Protein AF-A0A6H9RYA8-F1 (afdb_monomer_lite)

Foldseek 3Di:
DLPDDPCCLVVVCQPPVAWDWAQWDWDCPVVDTFIWIKTKHFDDDPNHTPGIDIDIDGLVVVQVVQLVVCCVAPNNQKGKFKADLSQQTSYTNVDPVRHRHHVCVVVVPCSVVLSVCQQVQHWDWDDDPQWIKIWHWDDPDPPYRTMIMIMIGGPPD

pLDDT: mean 94.16, std 5.36, range [59.22, 98.69]

Structure (mmCIF, N/CA/C/O backbone):
data_AF-A0A6H9RYA8-F1
#
_entry.id   AF-A0A6H9RYA8-F1
#
loop_
_atom_site.group_PDB
_atom_site.id
_atom_site.type_symbol
_atom_site.label_atom_id
_atom_site.label_alt_id
_atom_site.label_comp_id
_atom_site.label_asym_id
_atom_site.label_entity_id
_atom_site.label_seq_id
_atom_site.pdbx_PDB_ins_code
_atom_site.Cartn_x
_atom_site.Cartn_y
_atom_site.Cartn_z
_atom_site.occupancy
_atom_site.B_iso_or_equiv
_atom_site.auth_seq_id
_atom_site.auth_comp_id
_atom_site.auth_asym_id
_atom_site.auth_atom_id
_atom_site.pdbx_PDB_model_num
ATOM 1 N N . LEU A 1 1 ? 5.357 10.340 -0.331 1.00 81.12 1 LEU A N 1
ATOM 2 C CA . LEU A 1 1 ? 4.668 9.629 0.765 1.00 81.12 1 LEU A CA 1
ATOM 3 C C . LEU A 1 1 ? 5.689 8.846 1.576 1.00 81.12 1 LEU A C 1
ATOM 5 O O . LEU A 1 1 ? 5.874 9.183 2.732 1.00 81.12 1 LEU A O 1
ATOM 9 N N . ASP A 1 2 ? 6.445 7.936 0.956 1.00 90.69 2 ASP A N 1
ATOM 10 C CA . ASP A 1 2 ? 7.611 7.260 1.563 1.00 90.69 2 ASP A CA 1
ATOM 11 C C . ASP A 1 2 ? 8.974 7.897 1.196 1.00 90.69 2 ASP A C 1
ATOM 13 O O . ASP A 1 2 ? 10.007 7.514 1.733 1.00 90.69 2 ASP A O 1
ATOM 17 N N . GLY A 1 3 ? 8.985 8.876 0.281 1.00 89.81 3 GLY A N 1
ATOM 18 C CA . GLY A 1 3 ? 10.200 9.560 -0.185 1.00 89.81 3 GLY A CA 1
ATOM 19 C C . GLY A 1 3 ? 10.877 8.891 -1.386 1.00 89.81 3 GLY A C 1
ATOM 20 O O . GLY A 1 3 ? 11.891 9.396 -1.868 1.00 89.81 3 GLY A O 1
ATOM 21 N N . SER A 1 4 ? 10.305 7.799 -1.903 1.00 89.88 4 SER A N 1
ATOM 22 C CA . SER A 1 4 ? 10.787 7.133 -3.110 1.00 89.88 4 SER A CA 1
ATOM 23 C C . SER A 1 4 ? 10.732 8.071 -4.333 1.00 89.88 4 SER A C 1
ATOM 25 O O . SER A 1 4 ? 9.761 8.818 -4.495 1.00 89.88 4 SER A O 1
ATOM 27 N N . PRO A 1 5 ? 11.740 8.049 -5.230 1.00 89.88 5 PRO A N 1
ATOM 28 C CA . PRO A 1 5 ? 11.731 8.847 -6.457 1.00 89.88 5 PRO A CA 1
ATOM 29 C C . PRO A 1 5 ? 10.545 8.515 -7.373 1.00 89.88 5 PRO A C 1
ATOM 31 O O . PRO A 1 5 ? 10.212 7.343 -7.545 1.00 89.88 5 PRO A O 1
ATOM 34 N N . PHE A 1 6 ? 9.969 9.512 -8.053 1.00 85.81 6 PHE A N 1
ATOM 35 C CA . PHE A 1 6 ? 8.837 9.305 -8.976 1.00 85.81 6 PHE A CA 1
ATOM 36 C C . PHE A 1 6 ? 9.128 8.256 -10.066 1.00 85.81 6 PHE A C 1
ATOM 38 O O . PHE A 1 6 ? 8.280 7.438 -10.397 1.00 85.81 6 PHE A O 1
ATOM 45 N N . ASN A 1 7 ? 10.359 8.201 -10.583 1.00 91.62 7 ASN A N 1
ATOM 46 C CA . ASN A 1 7 ? 10.764 7.244 -11.619 1.00 91.62 7 ASN A CA 1
ATOM 47 C C . ASN A 1 7 ? 11.032 5.813 -11.101 1.00 91.62 7 ASN A C 1
ATOM 49 O O . ASN A 1 7 ? 11.599 4.992 -11.829 1.00 91.62 7 ASN A O 1
ATOM 53 N N . THR A 1 8 ? 10.649 5.494 -9.859 1.00 94.50 8 THR A N 1
ATOM 54 C CA . THR A 1 8 ? 10.820 4.154 -9.273 1.00 94.50 8 THR A CA 1
ATOM 55 C C . THR A 1 8 ? 10.084 3.088 -10.082 1.00 94.50 8 THR A C 1
ATOM 57 O O . THR A 1 8 ? 10.621 1.992 -10.249 1.00 94.50 8 THR A O 1
ATOM 60 N N . TRP A 1 9 ? 8.924 3.417 -10.663 1.00 94.25 9 TRP A N 1
ATOM 61 C CA . TRP A 1 9 ? 8.138 2.486 -11.481 1.00 94.25 9 TRP A CA 1
ATOM 62 C C . TRP A 1 9 ? 8.934 1.993 -12.699 1.00 94.25 9 TRP A C 1
ATOM 64 O O . TRP A 1 9 ? 8.810 0.841 -13.100 1.00 94.25 9 TRP A O 1
ATOM 74 N N . PHE A 1 10 ? 9.822 2.833 -13.239 1.00 94.69 10 PHE A N 1
ATOM 75 C CA . PHE A 1 10 ? 10.707 2.489 -14.348 1.00 94.69 10 PHE A CA 1
ATOM 76 C C . PHE A 1 10 ? 12.014 1.843 -13.866 1.00 94.69 10 PHE A C 1
ATOM 78 O O . PHE A 1 10 ? 12.466 0.831 -14.402 1.00 94.69 10 PHE A O 1
ATOM 85 N N . ASN A 1 11 ? 12.640 2.415 -12.835 1.00 95.75 11 ASN A N 1
ATOM 86 C CA . ASN A 1 11 ? 13.977 2.008 -12.398 1.00 95.75 11 ASN A CA 1
ATOM 87 C C . ASN A 1 11 ? 13.999 0.681 -11.634 1.00 95.75 11 ASN A C 1
ATOM 89 O O . ASN A 1 11 ? 14.961 -0.074 -11.775 1.00 95.75 11 ASN A O 1
ATOM 93 N N . CYS A 1 12 ? 12.971 0.384 -10.837 1.00 95.50 12 CYS A N 1
ATOM 94 C CA . CYS A 1 12 ? 12.915 -0.843 -10.046 1.00 95.50 12 CYS A CA 1
ATOM 95 C C . CYS A 1 12 ? 12.959 -2.110 -10.921 1.00 95.50 12 CYS A C 1
ATOM 97 O O . CYS A 1 12 ? 13.900 -2.897 -10.761 1.00 95.50 12 CYS A O 1
ATOM 99 N N . PRO A 1 13 ? 12.037 -2.308 -11.887 1.00 95.62 13 PRO A N 1
ATOM 100 C CA . PRO A 1 13 ? 12.065 -3.503 -12.727 1.00 95.62 13 PRO A CA 1
ATOM 101 C C . PRO A 1 13 ? 13.298 -3.540 -13.634 1.00 95.62 13 PRO A C 1
ATOM 103 O O . PRO A 1 13 ? 13.859 -4.611 -13.873 1.00 95.62 13 PRO A O 1
ATOM 106 N N . LYS A 1 14 ? 13.783 -2.368 -14.074 1.00 95.00 14 LYS A N 1
ATOM 107 C CA . LYS A 1 14 ? 15.002 -2.241 -14.879 1.00 95.00 14 LYS A CA 1
ATOM 108 C C . LYS A 1 14 ? 16.257 -2.707 -14.129 1.00 95.00 14 LYS A C 1
ATOM 110 O O . LYS A 1 14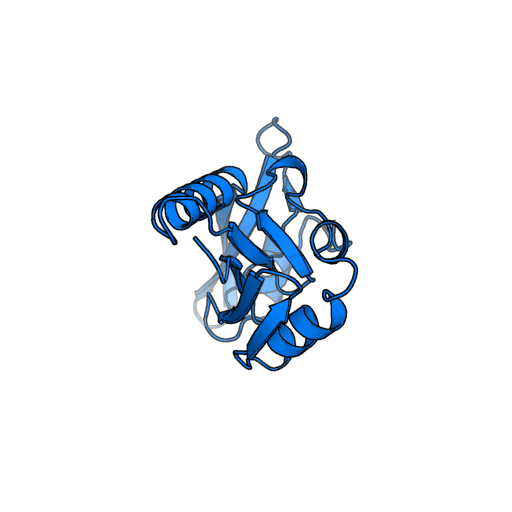 ? 17.128 -3.343 -14.711 1.00 95.00 14 LYS A O 1
ATOM 115 N N . LYS A 1 15 ? 16.377 -2.373 -12.843 1.00 94.06 15 LYS A N 1
ATOM 116 C CA . LYS A 1 15 ? 17.541 -2.735 -12.021 1.00 94.06 15 LYS A CA 1
ATOM 117 C C . LYS A 1 15 ? 17.493 -4.193 -11.571 1.00 94.06 15 LYS A C 1
ATOM 119 O O . LYS A 1 15 ? 18.525 -4.854 -11.546 1.00 94.06 15 LYS A O 1
ATOM 124 N N . ASN A 1 16 ? 16.310 -4.673 -11.197 1.00 92.56 16 ASN A N 1
ATOM 125 C CA . ASN A 1 16 ? 16.158 -5.970 -10.541 1.00 92.56 16 ASN A CA 1
ATOM 126 C C . ASN A 1 16 ? 15.876 -7.125 -11.512 1.00 92.56 16 ASN A C 1
ATOM 128 O O . ASN A 1 16 ? 15.925 -8.276 -11.084 1.00 92.56 16 ASN A O 1
ATOM 132 N N . LEU A 1 17 ? 15.568 -6.835 -12.786 1.00 93.94 17 LEU A N 1
ATOM 133 C CA . LEU A 1 17 ? 15.146 -7.823 -13.793 1.00 93.94 17 LEU A CA 1
ATOM 134 C C . LEU A 1 17 ? 13.954 -8.676 -13.328 1.00 93.94 17 LEU A C 1
ATOM 136 O O . LEU A 1 17 ? 13.810 -9.837 -13.704 1.00 93.94 17 LEU A O 1
ATOM 140 N N . LYS A 1 18 ? 13.108 -8.095 -12.475 1.00 94.69 18 LYS A N 1
ATOM 141 C CA . LYS A 1 18 ? 11.941 -8.729 -11.861 1.00 94.69 18 LYS A CA 1
ATOM 142 C C . LYS A 1 18 ? 10.792 -7.726 -11.756 1.00 94.69 18 LYS A C 1
ATOM 144 O O . LYS A 1 18 ? 11.056 -6.523 -11.758 1.00 94.69 18 LYS A O 1
ATOM 149 N N . PRO A 1 19 ? 9.538 -8.194 -11.645 1.00 95.88 19 PRO A N 1
ATOM 150 C CA . PRO A 1 19 ? 8.411 -7.318 -11.360 1.00 95.88 19 PRO A CA 1
ATOM 151 C C . PRO A 1 19 ? 8.592 -6.565 -10.035 1.00 95.88 19 PRO A C 1
ATOM 153 O O . PRO A 1 19 ? 9.181 -7.095 -9.093 1.00 95.88 19 PRO A O 1
ATOM 156 N N . CYS A 1 20 ? 8.063 -5.348 -9.959 1.00 96.31 20 CYS A N 1
ATOM 157 C CA . CYS A 1 20 ? 8.057 -4.524 -8.756 1.00 96.31 20 CYS A CA 1
ATOM 158 C C . CYS A 1 20 ? 6.648 -4.020 -8.460 1.00 96.31 20 CYS A C 1
ATOM 160 O O . CYS A 1 20 ? 6.000 -3.471 -9.346 1.00 96.31 20 CYS A O 1
ATOM 162 N N . LEU A 1 21 ? 6.214 -4.143 -7.208 1.00 97.19 21 LEU A N 1
ATOM 163 C CA . LEU A 1 21 ? 5.018 -3.485 -6.692 1.00 97.19 21 LEU A CA 1
ATOM 164 C C . LEU A 1 21 ? 5.457 -2.293 -5.841 1.00 97.19 21 LEU A C 1
ATOM 166 O O . LEU A 1 21 ? 6.198 -2.463 -4.872 1.00 97.19 21 LEU A O 1
ATOM 170 N N . LEU A 1 22 ? 5.039 -1.092 -6.227 1.00 97.00 22 LEU A N 1
ATOM 171 C CA . LEU A 1 22 ? 5.443 0.146 -5.566 1.00 97.00 22 LEU A CA 1
ATOM 172 C C . LEU A 1 22 ? 4.569 0.463 -4.354 1.00 97.00 22 LEU A C 1
ATOM 174 O O . LEU A 1 22 ? 3.375 0.180 -4.344 1.00 97.00 22 LEU A O 1
ATOM 178 N N . ASN A 1 23 ? 5.130 1.149 -3.361 1.00 97.69 23 ASN A N 1
ATOM 179 C CA . ASN A 1 23 ? 4.312 1.804 -2.342 1.00 97.69 23 ASN A CA 1
ATOM 180 C C . ASN A 1 23 ? 3.418 2.890 -2.966 1.00 97.69 23 ASN A C 1
ATOM 182 O O . ASN A 1 23 ? 3.759 3.413 -4.029 1.00 97.69 23 ASN A O 1
ATOM 186 N N . PRO A 1 24 ? 2.308 3.264 -2.302 1.00 97.81 24 PRO A N 1
ATOM 187 C CA . PRO A 1 24 ? 1.474 4.377 -2.725 1.00 97.81 24 PRO A CA 1
ATOM 188 C C . PRO A 1 24 ? 2.268 5.654 -3.016 1.00 97.81 24 PRO A C 1
ATOM 190 O O . PRO A 1 24 ? 3.099 6.085 -2.209 1.00 97.81 24 PRO A O 1
ATOM 193 N N . TYR A 1 25 ? 1.980 6.290 -4.147 1.00 96.69 25 TYR A N 1
ATOM 194 C CA . TYR A 1 25 ? 2.557 7.570 -4.545 1.00 96.69 25 TYR A CA 1
ATOM 195 C C . TYR A 1 25 ? 1.560 8.395 -5.365 1.00 96.69 25 TYR A C 1
ATOM 197 O O . TYR A 1 25 ? 0.560 7.881 -5.863 1.00 96.69 25 TYR A O 1
ATOM 205 N N . PHE A 1 26 ? 1.815 9.701 -5.465 1.00 95.19 26 PHE A N 1
ATOM 206 C CA . PHE A 1 26 ? 1.021 10.571 -6.325 1.00 95.19 26 PHE A CA 1
ATOM 207 C C . PHE A 1 26 ? 1.539 10.499 -7.755 1.00 95.19 26 PHE A C 1
ATOM 209 O O . PHE A 1 26 ? 2.720 10.766 -7.985 1.00 95.19 26 PHE A O 1
ATOM 216 N N . ASP A 1 27 ? 0.645 10.200 -8.688 1.00 92.56 27 ASP A N 1
ATOM 217 C CA . ASP A 1 27 ? 0.884 10.388 -10.108 1.00 92.56 27 ASP A CA 1
ATOM 218 C C . ASP A 1 27 ? 0.091 11.587 -10.629 1.00 92.56 27 ASP A C 1
ATOM 220 O O . ASP A 1 27 ? -1.067 11.798 -10.276 1.00 92.56 27 ASP A O 1
ATOM 224 N N . GLU A 1 28 ? 0.747 12.382 -11.465 1.00 89.56 28 GL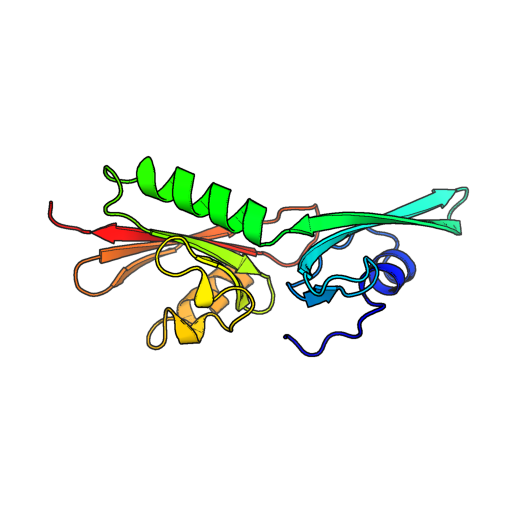U A N 1
ATOM 225 C CA . GLU A 1 28 ? 0.194 13.578 -12.104 1.00 89.56 28 GLU A CA 1
ATOM 226 C C . GLU A 1 28 ? 0.296 13.487 -13.637 1.00 89.56 28 GLU A C 1
ATOM 228 O O . GLU A 1 28 ? -0.093 14.417 -14.343 1.00 89.56 28 GLU A O 1
ATOM 233 N N . SER A 1 29 ? 0.792 12.363 -14.176 1.00 85.00 29 SER A N 1
ATOM 234 C CA . SER A 1 29 ? 1.043 12.177 -15.610 1.00 85.00 29 SER A CA 1
ATOM 235 C C . SER A 1 29 ? -0.219 12.282 -16.476 1.00 85.00 29 SER A C 1
ATOM 237 O O . SER A 1 29 ? -0.155 12.726 -17.623 1.00 85.00 29 SER A O 1
ATOM 239 N N . SER A 1 30 ? -1.376 11.938 -15.905 1.00 79.56 30 SER A N 1
ATOM 240 C CA . SER A 1 30 ? -2.694 12.025 -16.545 1.00 79.56 30 SER A CA 1
ATOM 241 C C . SER A 1 30 ? -3.292 13.443 -16.571 1.00 79.56 30 SER A C 1
ATOM 243 O O . SER A 1 30 ? -4.384 13.643 -17.102 1.00 79.56 30 SER A O 1
ATOM 245 N N . GLY A 1 31 ? -2.615 14.434 -15.977 1.00 87.12 31 GLY A N 1
ATOM 246 C CA . GLY A 1 31 ? -3.141 15.788 -15.774 1.00 87.12 31 GLY A CA 1
ATOM 247 C C . GLY A 1 31 ? -4.064 15.926 -14.556 1.00 87.12 31 GLY A C 1
ATOM 248 O O . GLY A 1 31 ? -4.422 17.043 -14.186 1.00 87.12 31 GLY A O 1
ATOM 249 N N . GLN A 1 32 ? -4.414 14.817 -13.900 1.00 89.12 32 GLN A N 1
ATOM 250 C CA . GLN A 1 32 ? -5.050 14.796 -12.587 1.00 89.12 32 GLN A CA 1
ATOM 251 C C . GLN A 1 32 ? -4.109 14.152 -11.576 1.00 89.12 32 GLN A C 1
ATOM 253 O O . GLN A 1 32 ? -3.517 13.107 -11.840 1.00 89.12 32 GLN A O 1
ATOM 258 N N . ARG A 1 33 ? -3.989 14.780 -10.403 1.00 91.25 33 ARG A N 1
ATOM 259 C CA . ARG A 1 33 ? -3.222 14.226 -9.292 1.00 91.25 33 ARG A CA 1
A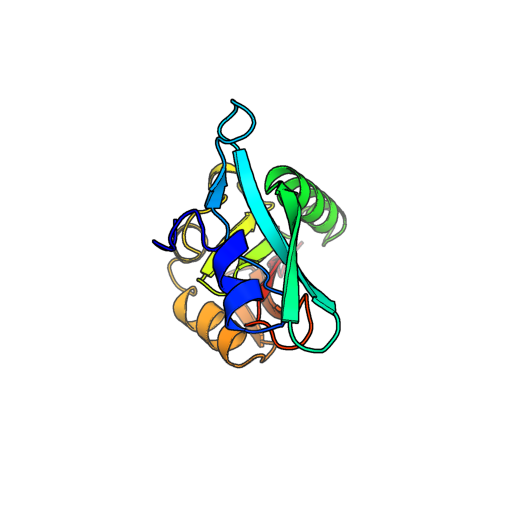TOM 260 C C . ARG A 1 33 ? -4.007 13.080 -8.666 1.00 91.25 33 ARG A C 1
ATOM 262 O O . ARG A 1 33 ? -4.971 13.320 -7.944 1.00 91.25 33 ARG A O 1
ATOM 269 N N . MET A 1 34 ? -3.576 11.856 -8.931 1.00 94.44 34 MET A N 1
ATOM 270 C CA . MET A 1 34 ? -4.182 10.637 -8.409 1.00 94.44 34 MET A CA 1
ATOM 271 C C . MET A 1 34 ? -3.231 9.944 -7.448 1.00 94.44 34 MET A C 1
ATOM 273 O O . MET A 1 34 ? -2.011 9.998 -7.601 1.00 94.44 34 MET A O 1
ATOM 277 N N . LEU A 1 35 ? -3.798 9.284 -6.447 1.00 97.00 35 LEU A N 1
ATOM 278 C CA . LEU A 1 35 ? -3.039 8.450 -5.538 1.00 97.00 35 LEU A CA 1
ATOM 279 C C . LEU A 1 35 ? -3.107 6.999 -6.025 1.00 97.00 35 LEU A C 1
ATOM 281 O O . LEU A 1 35 ? -4.187 6.410 -6.079 1.00 97.00 35 LEU A O 1
ATOM 285 N N . ILE A 1 36 ? -1.958 6.434 -6.392 1.00 97.44 36 ILE A N 1
ATOM 286 C CA . ILE A 1 36 ? -1.871 5.118 -7.033 1.00 97.44 36 ILE A CA 1
ATOM 287 C C . ILE A 1 36 ? -0.780 4.244 -6.406 1.00 97.44 36 ILE A C 1
ATOM 289 O O . ILE A 1 36 ? 0.121 4.725 -5.721 1.00 97.44 36 ILE A O 1
ATOM 293 N N . THR A 1 37 ? -0.851 2.945 -6.673 1.00 97.56 37 THR A N 1
ATOM 294 C CA . THR A 1 37 ? 0.292 2.027 -6.638 1.00 97.56 37 THR A CA 1
ATOM 295 C C . THR A 1 37 ? 0.494 1.472 -8.043 1.00 97.56 37 THR A C 1
ATOM 297 O O . THR A 1 37 ? -0.464 1.354 -8.805 1.00 97.56 37 THR A O 1
ATOM 300 N N . THR A 1 38 ? 1.726 1.114 -8.389 1.00 97.19 38 THR A N 1
ATOM 301 C CA . THR A 1 38 ? 2.049 0.593 -9.718 1.00 97.19 38 THR A CA 1
ATOM 302 C C . THR A 1 38 ? 2.690 -0.769 -9.598 1.00 97.19 38 THR A C 1
ATOM 304 O O . THR A 1 38 ? 3.669 -0.954 -8.867 1.00 97.19 38 THR A O 1
ATOM 307 N N . LEU A 1 39 ? 2.160 -1.710 -10.370 1.00 96.81 39 LEU A N 1
ATOM 308 C CA . LEU A 1 39 ? 2.810 -2.973 -10.648 1.00 96.81 39 LEU A CA 1
ATOM 309 C C . LEU A 1 39 ? 3.586 -2.846 -11.963 1.00 96.81 39 LEU A C 1
ATOM 311 O O . LEU A 1 39 ? 2.993 -2.687 -13.027 1.00 96.81 39 LEU A O 1
ATOM 315 N N . ALA A 1 40 ? 4.912 -2.903 -11.891 1.00 97.00 40 ALA A N 1
ATOM 316 C CA . ALA A 1 40 ? 5.792 -2.689 -13.032 1.00 97.00 40 ALA A CA 1
ATOM 317 C C . ALA A 1 40 ? 6.566 -3.959 -13.401 1.00 97.00 40 ALA A C 1
ATOM 319 O O . ALA A 1 40 ? 7.197 -4.584 -12.550 1.00 97.00 40 ALA A O 1
ATOM 320 N N . PHE A 1 41 ? 6.559 -4.314 -14.683 1.00 96.19 41 PHE A N 1
ATOM 321 C CA . PHE A 1 41 ? 7.178 -5.512 -15.242 1.00 96.19 41 PHE A CA 1
ATOM 322 C C . PHE A 1 41 ? 8.292 -5.143 -16.229 1.00 96.19 41 PHE A C 1
ATOM 324 O O . PHE A 1 41 ? 8.071 -4.309 -17.112 1.00 96.19 41 PHE A O 1
ATOM 331 N N . PRO A 1 42 ? 9.479 -5.769 -16.146 1.00 96.94 42 PRO A N 1
ATOM 332 C CA . PRO A 1 42 ? 10.475 -5.655 -17.199 1.00 96.94 42 PRO A CA 1
ATOM 333 C C . PRO A 1 42 ? 10.104 -6.569 -18.376 1.00 96.94 42 PRO A C 1
ATOM 335 O O . PRO A 1 42 ? 9.790 -7.742 -18.185 1.00 96.94 42 PRO A O 1
ATOM 338 N N . VAL A 1 43 ? 10.194 -6.048 -19.598 1.00 97.25 43 VAL A N 1
ATOM 339 C CA . VAL A 1 43 ? 10.140 -6.844 -20.831 1.00 97.25 43 VAL A CA 1
ATOM 340 C C . VAL A 1 43 ? 11.570 -7.209 -21.200 1.00 97.25 43 VAL A C 1
ATOM 342 O O . VAL A 1 43 ? 12.388 -6.318 -21.445 1.00 97.25 43 VAL A O 1
ATOM 345 N N . ILE A 1 44 ? 11.877 -8.505 -21.200 1.00 96.38 44 ILE A N 1
ATOM 346 C CA . ILE A 1 44 ? 13.234 -9.026 -21.375 1.00 96.38 44 ILE A CA 1
ATOM 347 C C . ILE A 1 44 ? 13.273 -9.953 -22.589 1.00 96.38 44 ILE A C 1
ATOM 349 O O . ILE A 1 44 ? 12.473 -10.880 -22.680 1.00 96.38 44 ILE A O 1
ATOM 353 N N . GLU A 1 45 ? 14.239 -9.729 -23.475 1.00 96.44 45 GLU A N 1
ATOM 354 C CA . GLU A 1 45 ? 14.576 -10.602 -24.603 1.00 96.44 45 GLU A CA 1
ATOM 355 C C . GLU A 1 45 ? 16.091 -10.822 -24.602 1.00 96.44 45 GLU A C 1
ATOM 357 O O . GLU A 1 45 ? 16.859 -9.879 -24.400 1.00 96.44 45 GLU A O 1
ATOM 362 N N . ASP A 1 46 ? 16.532 -12.075 -24.736 1.00 94.19 46 ASP A N 1
ATOM 363 C CA . ASP A 1 46 ? 17.953 -12.458 -24.720 1.00 94.19 46 ASP A CA 1
ATOM 364 C C . ASP A 1 46 ? 18.758 -11.868 -23.543 1.00 94.19 46 ASP A C 1
ATOM 366 O O . ASP A 1 46 ? 19.897 -11.416 -23.680 1.00 94.19 46 ASP A O 1
ATOM 370 N N . GLY A 1 47 ? 18.140 -11.833 -22.357 1.00 89.94 47 GLY A N 1
ATOM 371 C CA . GLY A 1 47 ? 18.752 -11.300 -21.134 1.00 89.94 47 GLY A CA 1
ATOM 372 C C . GLY A 1 47 ? 18.911 -9.774 -21.106 1.00 89.94 47 GLY A C 1
ATOM 373 O O . GLY A 1 47 ? 19.520 -9.245 -20.176 1.00 89.94 47 GLY A O 1
ATOM 374 N N . LYS A 1 48 ? 18.363 -9.052 -22.089 1.00 92.31 48 LYS A N 1
ATOM 375 C CA . LYS A 1 48 ? 18.377 -7.589 -22.171 1.00 92.31 48 LYS A CA 1
ATOM 376 C C . LYS A 1 48 ? 16.982 -7.030 -21.952 1.00 92.31 48 LYS A C 1
ATOM 378 O O . LYS A 1 48 ? 15.993 -7.580 -22.424 1.00 92.31 48 LYS A O 1
ATOM 383 N N . ILE A 1 49 ? 16.906 -5.896 -21.266 1.00 94.88 49 ILE A N 1
ATOM 384 C CA . ILE A 1 49 ? 15.641 -5.182 -21.096 1.00 94.88 49 ILE A CA 1
ATOM 385 C C . ILE A 1 49 ? 15.331 -4.406 -22.369 1.00 94.88 49 ILE A C 1
ATOM 387 O O . ILE A 1 49 ? 16.116 -3.550 -22.777 1.00 94.88 49 ILE A O 1
ATOM 391 N N . LEU A 1 50 ? 14.164 -4.678 -22.942 1.00 96.69 50 LEU A N 1
ATOM 392 C CA . LEU A 1 50 ? 13.623 -3.952 -24.087 1.00 96.69 50 LEU A CA 1
ATOM 393 C C . LEU A 1 50 ? 12.710 -2.802 -23.654 1.00 96.69 50 LEU A C 1
ATOM 395 O O . LEU A 1 50 ? 12.751 -1.723 -24.238 1.00 96.69 50 LEU A O 1
ATOM 399 N N . ALA A 1 51 ? 11.890 -3.029 -22.626 1.00 96.94 51 ALA A N 1
ATOM 400 C CA . ALA A 1 51 ? 10.900 -2.070 -22.146 1.00 96.94 51 ALA A CA 1
ATOM 401 C C . ALA A 1 51 ? 10.526 -2.321 -20.677 1.00 96.94 51 ALA A C 1
ATOM 403 O O . ALA A 1 51 ? 10.890 -3.338 -20.085 1.00 96.94 51 ALA A O 1
ATOM 404 N N . VAL A 1 52 ? 9.765 -1.390 -20.102 1.00 97.38 52 VAL A N 1
ATOM 405 C CA . VAL A 1 52 ? 9.058 -1.561 -18.829 1.00 97.38 52 VAL A CA 1
ATOM 406 C C . VAL A 1 52 ? 7.578 -1.322 -19.091 1.00 97.38 52 VAL A C 1
ATOM 408 O O . VAL A 1 52 ? 7.222 -0.324 -19.711 1.00 97.38 52 VAL A O 1
ATOM 411 N N . VAL A 1 53 ? 6.731 -2.231 -18.617 1.00 96.62 53 VAL A N 1
ATOM 412 C CA . VAL A 1 53 ? 5.271 -2.108 -18.670 1.00 96.62 53 VAL A CA 1
ATOM 413 C C . VAL A 1 53 ? 4.765 -1.886 -17.251 1.00 96.62 53 VAL A C 1
ATOM 415 O O . VAL A 1 53 ? 5.067 -2.682 -16.366 1.00 96.62 53 VAL A O 1
ATOM 418 N N . GLY A 1 54 ? 4.026 -0.802 -17.030 1.00 95.19 54 GLY A N 1
ATOM 419 C CA . GLY A 1 54 ? 3.386 -0.487 -15.753 1.00 95.19 54 GLY A CA 1
ATOM 420 C C . GLY A 1 54 ? 1.879 -0.710 -15.815 1.00 95.19 54 GLY A C 1
ATOM 421 O O . GLY A 1 54 ? 1.255 -0.442 -16.839 1.00 95.19 54 GLY A O 1
ATOM 422 N N . MET A 1 55 ? 1.308 -1.194 -14.718 1.00 94.81 55 MET A N 1
ATOM 423 C CA . MET A 1 55 ? -0.127 -1.218 -14.465 1.00 94.81 55 MET A CA 1
ATOM 424 C C . MET A 1 55 ? -0.404 -0.414 -13.199 1.00 94.81 55 MET A C 1
ATOM 426 O O . MET A 1 55 ? -0.010 -0.824 -12.104 1.00 94.81 55 MET A O 1
ATOM 430 N N . ASP A 1 56 ? -1.082 0.715 -13.364 1.00 95.50 56 ASP A N 1
ATOM 431 C CA . ASP A 1 56 ? -1.458 1.588 -12.259 1.00 95.50 56 ASP A CA 1
ATOM 432 C C . ASP A 1 56 ? -2.778 1.130 -11.644 1.00 95.50 56 ASP A C 1
ATOM 434 O O . ASP A 1 56 ? -3.762 0.855 -12.334 1.00 95.50 56 ASP A O 1
ATOM 438 N N . ILE A 1 57 ? -2.793 1.049 -10.320 1.00 96.50 57 ILE A N 1
ATOM 439 C CA . ILE A 1 57 ? -3.956 0.704 -9.514 1.00 96.50 57 ILE A CA 1
ATOM 440 C C . ILE A 1 57 ? -4.280 1.926 -8.661 1.00 96.50 57 ILE A C 1
ATOM 442 O O . ILE A 1 57 ? -3.496 2.313 -7.791 1.00 96.50 57 ILE A O 1
ATOM 446 N N . SER A 1 58 ? -5.445 2.531 -8.905 1.00 97.06 58 SER A N 1
ATOM 447 C CA . SER A 1 58 ? -5.943 3.621 -8.064 1.00 97.06 58 SER A CA 1
ATOM 448 C C . SER A 1 58 ? -6.184 3.133 -6.638 1.00 97.06 58 SER A C 1
ATOM 450 O O . SER A 1 58 ? -6.802 2.083 -6.433 1.00 97.06 58 SER A O 1
ATOM 452 N N . LEU A 1 59 ? -5.743 3.913 -5.647 1.00 98.12 59 LEU A N 1
ATOM 453 C CA . LEU A 1 59 ? -6.062 3.627 -4.250 1.00 98.12 59 LEU A CA 1
ATOM 454 C C . LEU A 1 59 ? -7.560 3.782 -3.965 1.00 98.12 59 LEU A C 1
ATOM 456 O O . LEU A 1 59 ? -8.058 3.110 -3.070 1.00 98.12 59 LEU A O 1
ATOM 460 N N . ASP A 1 60 ? -8.305 4.543 -4.772 1.00 97.44 60 ASP A N 1
ATOM 461 C CA . ASP A 1 60 ? -9.768 4.595 -4.668 1.00 97.44 60 ASP A CA 1
ATOM 462 C C . ASP A 1 60 ? -10.402 3.228 -4.969 1.00 97.44 60 ASP A C 1
ATOM 464 O O . ASP A 1 60 ? -11.359 2.825 -4.309 1.00 97.44 60 ASP A O 1
ATOM 468 N N . ASN A 1 61 ? -9.842 2.467 -5.918 1.00 97.56 61 ASN A N 1
ATOM 469 C CA . ASN A 1 61 ? -10.324 1.115 -6.219 1.00 97.56 61 ASN A CA 1
ATOM 470 C C . ASN A 1 61 ? -10.019 0.151 -5.064 1.00 97.56 61 ASN A C 1
ATOM 472 O O . ASN A 1 61 ? -10.861 -0.669 -4.700 1.00 97.56 61 ASN A O 1
ATOM 476 N N . LEU A 1 62 ? -8.829 0.260 -4.459 1.00 98.12 62 LEU A N 1
ATOM 477 C CA . LEU A 1 62 ? -8.473 -0.532 -3.277 1.00 98.12 62 LEU A CA 1
ATOM 478 C C . LEU A 1 62 ? -9.349 -0.162 -2.072 1.00 98.12 62 LEU A C 1
ATOM 480 O O . LEU A 1 62 ? -9.776 -1.044 -1.330 1.00 98.12 62 LEU A O 1
ATOM 484 N N . GLN A 1 63 ? -9.668 1.122 -1.909 1.00 98.62 63 GLN A N 1
ATOM 485 C CA . GLN A 1 63 ? -10.584 1.614 -0.887 1.00 98.62 63 GLN A CA 1
ATOM 486 C C . GLN A 1 63 ? -11.994 1.052 -1.071 1.00 98.62 63 GLN A C 1
ATOM 488 O O . GLN A 1 63 ? -12.595 0.602 -0.099 1.00 98.62 63 GLN A O 1
ATOM 493 N N . GLN A 1 64 ? -12.520 1.041 -2.299 1.00 98.12 64 GLN A N 1
ATOM 494 C CA . GLN A 1 64 ? -13.823 0.438 -2.593 1.00 98.12 64 GLN A CA 1
ATOM 495 C C . GLN A 1 64 ? -13.835 -1.058 -2.266 1.00 98.12 64 GLN A C 1
ATOM 497 O O . GLN A 1 64 ? -14.794 -1.544 -1.669 1.00 98.12 64 GLN A O 1
ATOM 502 N N . LEU A 1 65 ? -12.754 -1.774 -2.590 1.00 96.69 65 LEU A N 1
ATOM 503 C CA . LEU A 1 65 ? -12.609 -3.186 -2.243 1.00 96.69 65 LEU A CA 1
ATOM 504 C C . LEU A 1 65 ? -12.590 -3.402 -0.722 1.00 96.69 65 LEU A C 1
ATOM 506 O O . LEU A 1 65 ? -13.279 -4.289 -0.223 1.00 96.69 65 LEU A O 1
ATOM 510 N N . ALA A 1 66 ? -11.848 -2.580 0.024 1.00 97.75 66 ALA A N 1
ATOM 511 C CA . ALA A 1 66 ? -11.814 -2.654 1.484 1.00 97.75 66 ALA A CA 1
ATOM 512 C C . ALA A 1 66 ? -13.172 -2.305 2.115 1.00 97.75 66 ALA A C 1
ATOM 514 O O . ALA A 1 66 ? -13.595 -2.964 3.061 1.00 97.75 66 ALA A O 1
ATOM 515 N N . ALA A 1 67 ? -13.884 -1.312 1.578 1.00 96.94 67 ALA A N 1
ATOM 516 C CA . ALA A 1 67 ? -15.227 -0.951 2.026 1.00 96.94 67 ALA A CA 1
ATOM 517 C C . ALA A 1 67 ? -16.241 -2.080 1.781 1.00 96.94 67 ALA A C 1
ATOM 519 O O . ALA A 1 67 ? -17.017 -2.401 2.677 1.00 96.94 67 ALA A O 1
ATOM 520 N N . ALA A 1 68 ? -16.200 -2.722 0.610 1.00 95.75 68 ALA A N 1
ATOM 521 C CA . ALA A 1 68 ? -17.027 -3.892 0.321 1.00 95.75 68 ALA A CA 1
ATOM 522 C C . ALA A 1 68 ? -16.698 -5.062 1.265 1.00 95.75 68 ALA A C 1
ATOM 524 O O . ALA A 1 68 ? -17.596 -5.624 1.883 1.00 95.75 68 ALA A O 1
ATOM 525 N N . GLY A 1 69 ? -15.409 -5.361 1.468 1.00 94.31 69 GLY A N 1
ATOM 526 C CA . GLY A 1 69 ? -14.986 -6.403 2.407 1.00 94.31 69 GLY A CA 1
ATOM 527 C C . GLY A 1 69 ? -15.396 -6.115 3.856 1.00 94.31 69 GLY A C 1
ATOM 528 O O . GLY A 1 69 ? -15.751 -7.031 4.587 1.00 94.31 69 GLY A O 1
ATOM 529 N N . SER A 1 70 ? -15.394 -4.845 4.265 1.00 94.69 70 SER A N 1
ATOM 530 C CA . SER A 1 70 ? -15.876 -4.400 5.576 1.00 94.69 70 SER A CA 1
ATOM 531 C C . SER A 1 70 ? -17.386 -4.601 5.733 1.00 94.69 70 SER A C 1
ATOM 533 O O . SER A 1 70 ? -17.807 -5.067 6.784 1.00 94.69 70 SER A O 1
ATOM 535 N N . GLN A 1 71 ? -18.193 -4.353 4.693 1.00 92.50 71 GLN A N 1
ATOM 536 C CA . GLN A 1 71 ? -19.638 -4.641 4.709 1.00 92.50 71 GLN A CA 1
ATOM 537 C C . GLN A 1 71 ? -19.939 -6.136 4.891 1.00 92.50 71 GLN A C 1
ATOM 539 O O . GLN A 1 71 ? -20.823 -6.498 5.669 1.00 92.50 71 GLN A O 1
ATOM 544 N N . ASP A 1 72 ? -19.171 -7.001 4.229 1.00 88.56 72 ASP A N 1
ATOM 545 C CA . ASP A 1 72 ? -19.311 -8.457 4.359 1.00 88.56 72 ASP A CA 1
ATOM 546 C C . ASP A 1 72 ? -18.805 -8.976 5.722 1.00 88.56 72 ASP A C 1
ATOM 548 O O . ASP A 1 72 ? -19.240 -10.024 6.209 1.00 88.56 72 ASP A O 1
ATOM 552 N N . LEU A 1 73 ? -17.896 -8.239 6.367 1.00 85.12 73 LEU A N 1
ATOM 553 C CA . LEU A 1 73 ? -17.287 -8.594 7.644 1.00 85.12 73 LEU A CA 1
ATOM 554 C C . LEU A 1 73 ? -18.146 -8.115 8.827 1.00 85.12 73 LEU A C 1
ATOM 556 O O . LEU A 1 73 ? -18.223 -6.925 9.125 1.00 85.12 73 LEU A O 1
ATOM 560 N N . TYR A 1 74 ? -18.759 -9.059 9.552 1.00 84.44 74 TYR A N 1
ATOM 561 C CA . TYR A 1 74 ? -19.590 -8.776 10.738 1.00 84.44 74 TYR A CA 1
ATOM 562 C C . TYR A 1 74 ? -20.700 -7.745 10.460 1.00 84.44 74 TYR A C 1
ATOM 564 O O . TYR A 1 74 ? -20.950 -6.848 11.261 1.00 84.44 74 TYR A O 1
ATOM 572 N N . HIS A 1 75 ? -21.366 -7.875 9.307 1.00 82.12 75 HIS A N 1
ATOM 573 C CA . HIS A 1 75 ? -22.452 -6.988 8.870 1.00 82.12 75 HIS A CA 1
ATOM 574 C C . HIS A 1 75 ? -22.062 -5.496 8.853 1.00 82.12 75 HIS A C 1
ATOM 576 O O . HIS A 1 75 ? -22.862 -4.639 9.233 1.00 82.12 75 HIS A O 1
ATOM 582 N N . GLY A 1 76 ? -20.827 -5.175 8.455 1.00 83.94 76 GLY A N 1
ATOM 583 C CA . GLY A 1 76 ? -20.344 -3.794 8.379 1.00 83.94 76 GLY A CA 1
ATOM 584 C C . GLY A 1 76 ? -19.768 -3.238 9.677 1.00 83.94 76 GLY A C 1
ATOM 585 O O . GLY A 1 76 ? -19.342 -2.086 9.694 1.00 83.94 76 GLY A O 1
ATOM 586 N N . LEU A 1 77 ? -19.747 -4.021 10.760 1.00 86.94 77 LEU A N 1
ATOM 587 C CA . LEU A 1 77 ? -19.184 -3.585 12.040 1.00 86.94 77 LEU A CA 1
ATOM 588 C C . LEU A 1 77 ? -17.661 -3.767 12.115 1.00 86.94 77 LEU A C 1
ATOM 590 O O . LEU A 1 77 ? -17.020 -3.173 12.979 1.00 86.94 77 LEU A O 1
ATOM 594 N N . GLY A 1 78 ? -17.080 -4.582 11.229 1.00 92.31 78 GLY A N 1
ATOM 595 C CA . GLY A 1 78 ? -15.632 -4.732 11.115 1.00 92.31 78 GLY A CA 1
ATOM 596 C C . GLY A 1 78 ? -15.000 -3.704 10.174 1.00 92.31 78 GLY A C 1
ATOM 597 O O . GLY A 1 78 ? -15.664 -3.156 9.296 1.00 92.31 78 GLY A O 1
ATOM 598 N N . SER A 1 79 ? -13.693 -3.478 10.303 1.00 95.25 79 SER A N 1
ATOM 599 C CA . SER A 1 79 ? -12.908 -2.668 9.365 1.00 95.25 79 SER A CA 1
ATOM 600 C C . SER A 1 79 ? -11.859 -3.502 8.636 1.00 95.25 79 SER A C 1
ATOM 602 O O . SER A 1 79 ? -11.354 -4.496 9.159 1.00 95.25 79 SER A O 1
ATOM 604 N N . VAL A 1 80 ? -11.540 -3.087 7.411 1.00 97.88 80 VAL A N 1
ATOM 605 C CA . VAL A 1 80 ? -10.541 -3.710 6.543 1.00 97.88 80 VAL A CA 1
ATOM 606 C C . VAL A 1 80 ? -9.555 -2.638 6.103 1.00 97.88 80 VAL A C 1
ATOM 608 O O . VAL A 1 80 ? -9.950 -1.602 5.565 1.00 97.88 80 VAL A O 1
ATOM 611 N N . SER A 1 81 ? -8.263 -2.896 6.284 1.00 98.38 81 SER A N 1
ATOM 612 C CA . SER A 1 81 ? -7.196 -2.026 5.786 1.00 98.38 81 SER A CA 1
ATOM 613 C C . SER A 1 81 ? -6.189 -2.808 4.959 1.00 98.38 81 SER A C 1
ATOM 615 O O . SER A 1 81 ? -5.867 -3.950 5.276 1.00 98.38 81 SER A O 1
ATOM 617 N N . ILE A 1 82 ? -5.647 -2.170 3.926 1.00 98.62 82 ILE A N 1
ATOM 618 C CA . ILE A 1 82 ? -4.531 -2.690 3.134 1.00 98.62 82 ILE A CA 1
ATOM 619 C C . ILE A 1 82 ? -3.330 -1.786 3.388 1.00 98.62 82 ILE A C 1
ATOM 621 O O . ILE A 1 82 ? -3.420 -0.571 3.215 1.00 98.62 82 ILE A O 1
ATOM 625 N N . VAL A 1 83 ? -2.205 -2.374 3.782 1.00 98.69 83 VAL A 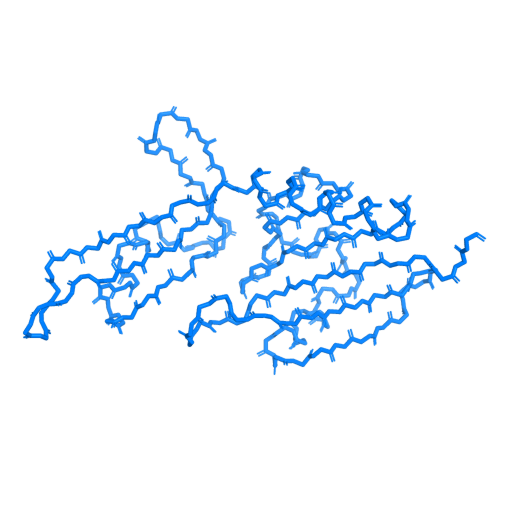N 1
ATOM 626 C CA . VAL A 1 83 ? -0.987 -1.661 4.177 1.00 98.69 83 VAL A CA 1
ATOM 627 C C . VAL A 1 83 ? 0.156 -2.049 3.248 1.00 98.69 83 VAL A C 1
ATOM 629 O O . VAL A 1 83 ? 0.434 -3.232 3.048 1.00 98.69 83 VAL A O 1
ATOM 632 N N . SER A 1 84 ? 0.820 -1.052 2.667 1.00 98.56 84 SER A N 1
ATOM 633 C CA . SER A 1 84 ? 1.978 -1.260 1.798 1.00 98.56 84 SER A CA 1
ATOM 634 C C . SER A 1 84 ? 3.213 -1.698 2.587 1.00 98.56 84 SER A C 1
ATOM 636 O O . SER A 1 84 ? 3.259 -1.560 3.810 1.00 98.56 84 SER A O 1
ATOM 638 N N . SER A 1 85 ? 4.253 -2.187 1.908 1.00 97.56 85 SER A N 1
ATOM 639 C CA . SER A 1 85 ? 5.499 -2.610 2.569 1.00 97.56 85 SER A CA 1
ATOM 640 C C . SER A 1 85 ? 6.219 -1.488 3.332 1.00 97.56 85 SER A C 1
ATOM 642 O O . SER A 1 85 ? 6.899 -1.763 4.314 1.00 97.56 85 SER A O 1
ATOM 644 N N . ALA A 1 86 ? 6.038 -0.222 2.938 1.00 97.69 86 ALA A N 1
ATOM 645 C CA . ALA A 1 86 ? 6.521 0.946 3.688 1.00 97.69 86 ALA A CA 1
ATOM 646 C C . ALA A 1 86 ? 5.580 1.419 4.814 1.00 97.69 86 ALA A C 1
ATOM 648 O O . ALA A 1 86 ? 5.795 2.489 5.385 1.00 97.69 86 ALA A O 1
ATOM 649 N N . GLY A 1 87 ? 4.523 0.666 5.128 1.00 98.19 87 GLY A N 1
ATOM 650 C CA . GLY A 1 87 ? 3.579 1.026 6.183 1.00 98.19 87 GLY A CA 1
ATOM 651 C C . GLY A 1 87 ? 2.630 2.164 5.810 1.00 98.19 87 GLY A C 1
ATOM 652 O O . GLY A 1 87 ? 2.190 2.900 6.695 1.00 98.19 87 GLY A O 1
ATOM 653 N N . LEU A 1 88 ? 2.333 2.347 4.519 1.00 98.69 88 LEU A N 1
ATOM 654 C CA . LEU A 1 88 ? 1.337 3.315 4.057 1.00 98.69 88 LEU A CA 1
ATOM 655 C C . LEU A 1 88 ? -0.026 2.646 3.885 1.00 98.69 88 LEU A C 1
ATOM 657 O O . LEU A 1 88 ? -0.110 1.528 3.379 1.00 98.69 88 LEU A O 1
ATOM 661 N N . LEU A 1 89 ? -1.097 3.346 4.247 1.00 98.69 89 LEU A N 1
ATOM 662 C CA . LEU A 1 89 ? -2.466 2.883 4.034 1.00 98.69 89 LEU A CA 1
ATOM 663 C C . LEU A 1 89 ? -2.815 2.950 2.542 1.00 98.69 89 LEU A C 1
ATOM 665 O O . LEU A 1 89 ? -3.025 4.027 1.988 1.00 98.69 89 LEU A O 1
ATOM 669 N N . ALA A 1 90 ? -2.866 1.794 1.886 1.00 98.50 90 ALA A N 1
ATOM 670 C CA . ALA A 1 90 ? -3.343 1.658 0.514 1.00 98.50 90 ALA A CA 1
ATOM 671 C C . ALA A 1 90 ? -4.876 1.561 0.431 1.00 98.50 90 ALA A C 1
ATOM 673 O O . ALA A 1 90 ? -5.458 1.914 -0.589 1.00 98.50 90 ALA A O 1
ATOM 674 N N . ALA A 1 91 ? -5.512 1.106 1.511 1.00 98.62 91 ALA A N 1
ATOM 675 C CA . ALA A 1 91 ? -6.951 1.164 1.742 1.00 98.62 91 ALA A CA 1
ATOM 676 C C . ALA A 1 91 ? -7.227 1.200 3.251 1.00 98.62 91 ALA A C 1
ATOM 678 O O . ALA A 1 91 ? -6.476 0.593 4.018 1.00 98.62 91 ALA A O 1
ATOM 679 N N . HIS A 1 92 ? -8.298 1.866 3.677 1.00 98.44 92 HIS A N 1
ATOM 680 C CA . HIS A 1 92 ? -8.757 1.885 5.065 1.00 98.44 92 HIS A CA 1
ATOM 681 C C . HIS A 1 92 ? -10.273 2.111 5.109 1.00 98.44 92 HIS A C 1
ATOM 683 O O . HIS A 1 92 ? -10.756 3.231 4.927 1.00 98.44 92 HIS A O 1
ATOM 689 N N . SER A 1 93 ? -11.050 1.043 5.306 1.00 97.81 93 SER A N 1
ATOM 690 C CA . SER A 1 93 ? -12.508 1.079 5.122 1.00 97.81 93 SER A CA 1
ATOM 691 C C . SER A 1 93 ? -13.228 2.070 6.044 1.00 97.81 93 SER A C 1
ATOM 693 O O . SER A 1 93 ? -14.241 2.633 5.638 1.00 97.81 93 SER A O 1
ATOM 695 N N . SER A 1 94 ? -12.700 2.320 7.245 1.00 95.56 94 SER A N 1
ATOM 696 C CA . SER A 1 94 ? -13.282 3.236 8.235 1.00 95.56 94 SER A CA 1
ATOM 697 C C . SER A 1 94 ? -13.026 4.719 7.960 1.00 95.56 94 SER A C 1
ATOM 699 O O . SER A 1 94 ? -13.810 5.546 8.418 1.00 95.56 94 SER A O 1
ATOM 701 N N . ASP A 1 95 ? -11.965 5.074 7.226 1.00 97.31 95 ASP A N 1
ATOM 702 C CA . ASP A 1 95 ? -11.651 6.471 6.896 1.00 97.31 95 ASP A CA 1
ATOM 703 C C . ASP A 1 95 ? -10.758 6.582 5.646 1.00 97.31 95 ASP A C 1
ATOM 705 O O . ASP A 1 95 ? -9.529 6.472 5.700 1.00 97.31 95 ASP A O 1
ATOM 709 N N . ALA A 1 96 ? -11.384 6.868 4.503 1.00 97.69 96 ALA A N 1
ATOM 710 C CA . ALA A 1 96 ? -10.689 7.056 3.230 1.00 97.69 96 ALA A CA 1
ATOM 711 C C . ALA A 1 96 ? -9.787 8.310 3.195 1.00 97.69 96 ALA A C 1
ATOM 713 O O . ALA A 1 96 ? -8.952 8.440 2.302 1.00 97.69 96 ALA A O 1
ATOM 714 N N . SER A 1 97 ? -9.900 9.243 4.149 1.00 97.69 97 SER A N 1
ATOM 715 C CA . SER A 1 97 ? -9.006 10.411 4.201 1.00 97.69 97 SER A CA 1
ATOM 716 C C . SER A 1 97 ? -7.570 10.048 4.606 1.00 97.69 97 SER A C 1
ATOM 718 O O . SER A 1 97 ? -6.641 10.833 4.397 1.00 97.69 97 SER A O 1
ATOM 720 N N . LEU A 1 98 ? -7.369 8.836 5.137 1.00 98.12 98 LEU A N 1
ATOM 721 C CA . LEU A 1 98 ? -6.070 8.320 5.560 1.00 98.12 98 LEU A CA 1
ATOM 722 C C . LEU A 1 98 ? -5.288 7.609 4.444 1.00 98.12 98 LEU A C 1
ATOM 724 O O . LEU A 1 98 ? -4.169 7.154 4.690 1.00 98.12 98 LEU A O 1
ATOM 728 N N . LEU A 1 99 ? -5.815 7.530 3.218 1.00 98.38 99 LEU A N 1
ATOM 729 C CA . LEU A 1 99 ? -5.093 6.919 2.100 1.00 98.38 99 LEU A CA 1
ATOM 730 C C . LEU A 1 99 ? -3.737 7.601 1.860 1.00 98.38 99 LEU A C 1
ATOM 732 O O . LEU A 1 99 ? -3.605 8.826 1.841 1.00 98.38 99 LEU A O 1
ATOM 736 N N . GLY A 1 100 ? -2.701 6.781 1.695 1.00 97.88 100 GLY A N 1
ATOM 737 C CA . GLY A 1 100 ? -1.315 7.209 1.527 1.00 97.88 100 GLY A CA 1
ATOM 738 C C . GLY A 1 100 ? -0.635 7.705 2.806 1.00 97.88 100 GLY A C 1
ATOM 739 O O . GLY A 1 100 ? 0.559 8.006 2.765 1.00 97.88 100 GLY A O 1
ATOM 740 N N . GLN A 1 101 ? -1.348 7.786 3.933 1.00 98.25 101 GLN A N 1
ATOM 741 C CA . GLN A 1 101 ? -0.776 8.154 5.226 1.00 98.25 101 GLN A CA 1
ATOM 742 C C . GLN A 1 101 ? -0.076 6.963 5.883 1.00 98.25 101 GLN A C 1
ATOM 744 O O . GLN A 1 101 ? -0.335 5.804 5.561 1.00 98.25 101 GLN A O 1
ATOM 749 N N . ASN A 1 102 ? 0.811 7.255 6.835 1.00 98.19 102 ASN A N 1
ATOM 750 C CA . ASN A 1 102 ? 1.463 6.225 7.635 1.00 98.19 102 ASN A CA 1
ATOM 751 C C . ASN A 1 102 ? 0.447 5.499 8.535 1.00 98.19 102 ASN A C 1
ATOM 753 O O . ASN A 1 102 ? -0.428 6.143 9.118 1.00 98.19 102 ASN A O 1
ATOM 757 N N . LEU A 1 103 ? 0.619 4.185 8.699 1.00 98.12 103 LEU A N 1
ATOM 758 C CA . LEU A 1 103 ? -0.230 3.319 9.519 1.00 98.12 103 LEU A CA 1
ATOM 759 C C . LEU A 1 103 ? -0.488 3.872 10.929 1.00 98.12 103 LEU A C 1
ATOM 761 O O . LEU A 1 103 ? -1.604 3.767 11.434 1.00 98.12 103 LEU A O 1
ATOM 765 N N . ALA A 1 104 ? 0.507 4.521 11.541 1.00 97.81 104 ALA A N 1
ATOM 766 C CA . ALA A 1 104 ? 0.395 5.120 12.872 1.00 97.81 104 ALA A CA 1
ATOM 767 C C . ALA A 1 104 ? -0.673 6.224 12.980 1.00 97.81 104 ALA A C 1
ATOM 769 O O . ALA A 1 104 ? -1.053 6.599 14.085 1.00 97.81 104 ALA A O 1
ATOM 770 N N . ARG A 1 105 ? -1.177 6.755 11.857 1.00 97.81 105 ARG A N 1
ATOM 771 C CA . ARG A 1 105 ? -2.311 7.692 11.852 1.00 97.81 105 ARG A CA 1
ATOM 772 C C . ARG A 1 105 ? -3.639 7.011 12.179 1.00 97.81 105 ARG A C 1
ATOM 774 O O . ARG A 1 105 ? -4.484 7.663 12.779 1.00 97.81 105 ARG A O 1
ATOM 781 N N . ALA A 1 106 ? -3.802 5.743 11.802 1.00 96.19 106 ALA A N 1
ATOM 782 C CA . ALA A 1 106 ? -4.974 4.931 12.135 1.00 96.19 106 ALA A CA 1
ATOM 783 C C . ALA A 1 106 ? -4.752 4.096 13.409 1.00 96.19 106 ALA A C 1
ATOM 785 O O . ALA A 1 106 ? -5.680 3.889 14.183 1.00 96.19 106 ALA A O 1
ATOM 786 N N . TYR A 1 107 ? -3.514 3.651 13.645 1.00 95.25 107 TYR A N 1
ATOM 787 C CA . TYR A 1 107 ? -3.162 2.714 14.716 1.00 95.25 107 TYR A CA 1
ATOM 788 C C . TYR A 1 107 ? -1.978 3.222 15.554 1.00 95.25 107 TYR A C 1
ATOM 790 O O . TYR A 1 107 ? -0.905 2.615 15.521 1.00 95.25 107 TYR A O 1
ATOM 798 N N . PRO A 1 108 ? -2.120 4.345 16.279 1.00 95.06 108 PRO A N 1
ATOM 799 C CA . PRO A 1 108 ? -0.998 4.997 16.959 1.00 95.06 108 PRO A CA 1
ATOM 800 C C . PRO A 1 108 ? -0.308 4.102 17.997 1.00 95.06 108 PRO A C 1
ATOM 802 O O . PRO A 1 108 ? 0.916 4.143 18.108 1.00 95.06 108 PRO A O 1
ATOM 805 N N . ASP A 1 109 ? -1.073 3.267 18.701 1.00 93.19 109 ASP A N 1
ATOM 806 C CA . ASP A 1 109 ? -0.554 2.427 19.787 1.00 93.19 109 ASP A CA 1
ATOM 807 C C . ASP A 1 109 ? 0.064 1.110 19.283 1.00 93.19 109 ASP A C 1
ATOM 809 O O . ASP A 1 109 ? 0.980 0.569 19.901 1.00 93.19 109 ASP A O 1
ATOM 813 N N . ASP A 1 110 ? -0.388 0.616 18.126 1.00 93.50 110 ASP A N 1
ATOM 814 C CA . ASP A 1 110 ? -0.069 -0.729 17.632 1.00 93.50 110 ASP A CA 1
ATOM 815 C C . ASP A 1 110 ? 0.813 -0.747 16.375 1.00 93.50 110 ASP A C 1
ATOM 817 O O . ASP A 1 110 ? 1.323 -1.805 15.998 1.00 93.50 110 ASP A O 1
ATOM 821 N N . ALA A 1 111 ? 1.020 0.398 15.710 1.00 96.12 111 ALA A N 1
ATOM 822 C CA . ALA A 1 111 ? 1.658 0.453 14.392 1.00 96.12 111 ALA A CA 1
ATOM 823 C C . ALA A 1 111 ? 2.995 -0.296 14.326 1.00 96.12 111 ALA A C 1
ATOM 825 O O . ALA A 1 111 ? 3.223 -1.051 13.385 1.00 96.12 111 ALA A O 1
ATOM 826 N N . ASN A 1 112 ? 3.859 -0.155 15.334 1.00 96.38 112 ASN A N 1
ATOM 827 C CA . ASN A 1 112 ? 5.155 -0.838 15.348 1.00 96.38 112 ASN A CA 1
ATOM 828 C C . ASN A 1 112 ? 5.013 -2.369 15.383 1.00 96.38 112 ASN A C 1
ATOM 830 O O . ASN A 1 112 ? 5.715 -3.066 14.653 1.00 96.38 112 ASN A O 1
ATOM 834 N N . ALA A 1 113 ? 4.099 -2.900 16.200 1.00 95.75 113 ALA A N 1
ATOM 835 C CA . ALA A 1 113 ? 3.872 -4.341 16.312 1.00 95.75 113 ALA A CA 1
ATOM 836 C C . ALA A 1 113 ? 3.235 -4.922 15.037 1.00 95.75 113 ALA A C 1
ATOM 838 O O . ALA A 1 113 ? 3.603 -6.016 14.592 1.00 95.75 113 ALA A O 1
ATOM 839 N N . LEU A 1 114 ? 2.320 -4.166 14.419 1.00 96.75 114 LEU A N 1
ATOM 840 C CA . LEU A 1 114 ? 1.678 -4.532 13.156 1.00 96.75 114 LEU A CA 1
ATOM 841 C C . LEU A 1 114 ? 2.691 -4.559 12.003 1.00 96.75 114 LEU A C 1
ATOM 843 O O . LEU A 1 114 ? 2.761 -5.552 11.278 1.00 96.75 114 LEU A O 1
ATOM 847 N N . LEU A 1 115 ? 3.520 -3.518 11.875 1.00 97.62 115 LEU A N 1
ATOM 848 C CA . LEU A 1 115 ? 4.556 -3.433 10.840 1.00 97.62 115 LEU A CA 1
ATOM 849 C C . LEU A 1 115 ? 5.653 -4.486 11.028 1.00 97.62 115 LEU A C 1
ATOM 851 O O . LEU A 1 115 ? 6.153 -5.031 10.046 1.00 97.62 115 LEU A O 1
ATOM 855 N N . GLU A 1 116 ? 6.005 -4.826 12.268 1.00 97.25 116 GLU A N 1
ATOM 856 C CA . GLU A 1 116 ? 6.962 -5.903 12.524 1.00 97.25 116 GLU A CA 1
ATOM 857 C C . GLU A 1 116 ? 6.387 -7.272 12.134 1.00 97.25 116 GLU A C 1
ATOM 859 O O . GLU A 1 116 ? 7.065 -8.068 11.485 1.00 97.25 116 GLU A O 1
ATOM 864 N N . SER A 1 117 ? 5.115 -7.535 12.451 1.00 97.31 117 SER A N 1
ATOM 865 C CA . SER A 1 117 ? 4.431 -8.770 12.036 1.00 97.31 117 SER A CA 1
ATOM 866 C C . SER A 1 117 ? 4.343 -8.882 10.510 1.00 97.31 117 SER A C 1
ATOM 868 O O . SER A 1 117 ? 4.642 -9.940 9.951 1.00 97.31 117 SER A O 1
ATOM 870 N N . GLN A 1 118 ? 4.031 -7.770 9.833 1.00 97.81 118 GLN A N 1
ATOM 871 C CA . GLN A 1 118 ? 4.081 -7.644 8.3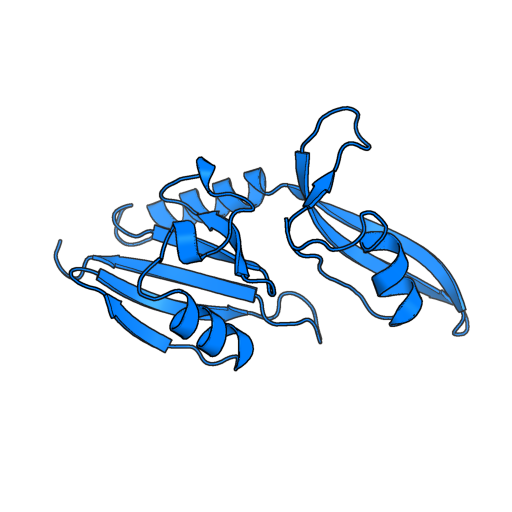76 1.00 97.81 118 GLN A CA 1
ATOM 872 C C . GLN A 1 118 ? 5.463 -7.993 7.825 1.00 97.81 118 GLN A C 1
ATOM 874 O O . GLN A 1 118 ? 5.574 -8.888 6.990 1.00 97.81 118 GLN A O 1
ATOM 879 N N . ARG A 1 119 ? 6.517 -7.330 8.313 1.00 97.12 119 ARG A N 1
ATOM 880 C CA . ARG A 1 119 ? 7.897 -7.520 7.849 1.00 97.12 119 ARG A CA 1
ATOM 881 C C . ARG A 1 119 ? 8.389 -8.954 8.048 1.00 97.12 119 ARG A C 1
ATOM 883 O O . ARG A 1 119 ? 9.118 -9.476 7.209 1.00 97.12 119 ARG A O 1
ATOM 890 N N . LEU A 1 120 ? 7.998 -9.592 9.151 1.00 96.56 120 LEU A N 1
ATOM 891 C CA . LEU A 1 120 ? 8.337 -10.986 9.442 1.00 96.56 120 LEU A CA 1
ATOM 892 C C . LEU A 1 120 ? 7.492 -11.995 8.649 1.00 96.56 120 LEU A C 1
ATOM 894 O O . LEU A 1 120 ? 7.815 -13.181 8.660 1.00 96.56 120 LEU A O 1
ATOM 898 N N . GLY A 1 121 ? 6.418 -11.558 7.982 1.00 96.25 121 GLY A N 1
ATOM 899 C CA . GLY A 1 121 ? 5.500 -12.449 7.274 1.00 96.25 121 GLY A CA 1
ATOM 900 C C . GLY A 1 121 ? 4.688 -13.350 8.210 1.00 96.25 121 GLY A C 1
ATOM 901 O O . GLY A 1 121 ? 4.258 -14.428 7.807 1.00 96.25 121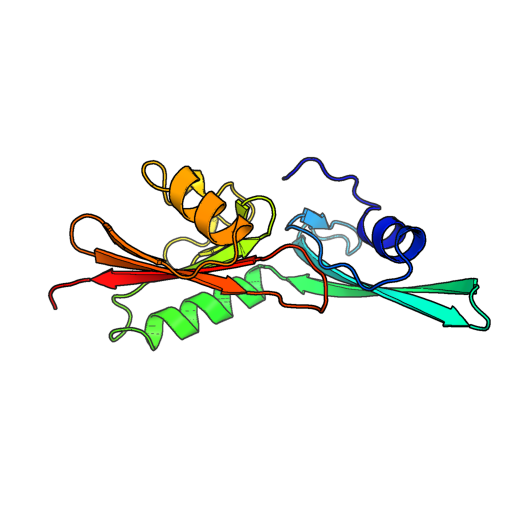 GLY A O 1
ATOM 902 N N . ILE A 1 122 ? 4.497 -12.938 9.466 1.00 95.44 122 ILE A N 1
ATOM 903 C CA . ILE A 1 122 ? 3.792 -13.721 10.484 1.00 95.44 122 ILE A CA 1
ATOM 904 C C . ILE A 1 122 ? 2.398 -13.138 10.686 1.00 95.44 122 ILE A C 1
ATOM 906 O O . ILE A 1 122 ? 2.255 -11.995 11.120 1.00 95.44 122 ILE A O 1
ATOM 910 N N . ALA A 1 123 ? 1.370 -13.944 10.420 1.00 96.69 123 ALA A N 1
ATOM 911 C CA . ALA A 1 123 ? 0.009 -13.586 10.789 1.00 96.69 123 ALA A CA 1
ATOM 912 C C . ALA A 1 123 ? -0.134 -13.565 12.317 1.00 96.69 123 ALA A C 1
ATOM 914 O O . ALA A 1 123 ? 0.316 -14.493 12.998 1.00 96.69 123 ALA A O 1
ATOM 915 N N . ARG A 1 124 ? -0.744 -12.508 12.859 1.00 95.50 124 ARG A N 1
ATOM 916 C CA . ARG A 1 124 ? -0.989 -12.376 14.298 1.00 95.50 124 ARG A CA 1
ATOM 917 C C . ARG A 1 124 ? -2.375 -11.841 14.582 1.00 95.50 124 ARG A C 1
ATOM 919 O O . ARG A 1 124 ? -2.852 -10.924 13.925 1.00 95.50 124 ARG A O 1
ATOM 926 N N . GLU A 1 125 ? -2.963 -12.411 15.614 1.00 93.75 125 GLU A N 1
ATOM 927 C CA . GLU A 1 125 ? -4.175 -11.943 16.260 1.00 93.75 125 GLU A CA 1
ATOM 928 C C . GLU A 1 125 ? -3.777 -11.209 17.542 1.00 93.75 125 GLU A C 1
ATOM 930 O O . GLU A 1 125 ? -2.901 -11.670 18.281 1.00 93.75 125 GLU A O 1
ATOM 935 N N . GLN A 1 126 ? -4.402 -10.067 17.802 1.00 90.56 126 GLN A N 1
ATOM 936 C CA . GLN A 1 126 ? -4.262 -9.338 19.053 1.00 90.56 126 GLN A CA 1
ATOM 937 C C . GLN A 1 126 ? -5.606 -8.758 19.477 1.00 90.56 126 GLN A C 1
ATOM 939 O O . GLN A 1 126 ? -6.378 -8.269 18.654 1.00 90.56 126 GLN A O 1
ATOM 944 N N . GLN A 1 127 ? -5.872 -8.772 20.777 1.00 88.06 127 GLN A N 1
ATOM 945 C CA . GLN A 1 127 ? -6.999 -8.040 21.331 1.00 88.06 127 GLN A CA 1
ATOM 946 C C . GLN A 1 127 ? -6.608 -6.564 21.465 1.00 88.06 127 GLN A C 1
ATOM 948 O O . GLN A 1 127 ? -5.636 -6.233 22.142 1.00 88.06 127 GLN A O 1
ATOM 953 N N . ALA A 1 128 ? -7.353 -5.688 20.799 1.00 82.50 128 ALA A N 1
ATOM 954 C CA . ALA A 1 128 ? -7.172 -4.245 20.804 1.00 82.50 128 ALA A CA 1
ATOM 955 C C . ALA A 1 128 ? -8.433 -3.594 21.389 1.00 82.50 128 ALA A C 1
ATOM 957 O O . ALA A 1 128 ? -9.406 -3.354 20.676 1.00 82.50 128 ALA A O 1
ATOM 958 N N . GLN A 1 129 ? -8.409 -3.315 22.697 1.00 80.25 129 GLN A N 1
ATOM 959 C CA . GLN A 1 129 ? -9.568 -2.810 23.448 1.00 80.25 129 GLN A CA 1
ATOM 960 C C . GLN A 1 129 ? -10.795 -3.729 23.266 1.00 80.25 129 GLN A C 1
ATOM 962 O O . GLN A 1 129 ? -10.747 -4.887 23.683 1.00 80.25 129 GLN A O 1
ATOM 967 N N . ASP A 1 130 ? -11.854 -3.227 22.626 1.00 85.50 130 ASP A N 1
ATOM 968 C CA . ASP A 1 130 ? -13.111 -3.941 22.369 1.00 85.50 130 ASP A CA 1
ATOM 969 C C . ASP A 1 130 ? -13.110 -4.719 21.039 1.00 85.50 130 ASP A C 1
ATOM 971 O O . ASP A 1 130 ? -14.082 -5.404 20.713 1.00 85.50 130 ASP A O 1
ATOM 975 N N . ASN A 1 131 ? -12.015 -4.643 20.276 1.00 89.31 131 ASN A N 1
ATOM 976 C CA . ASN A 1 131 ? -11.876 -5.297 18.983 1.00 89.31 131 ASN A CA 1
ATOM 977 C C . ASN A 1 131 ? -10.856 -6.436 19.026 1.00 89.31 131 ASN A C 1
ATOM 979 O O . ASN A 1 131 ? -9.816 -6.368 19.683 1.00 89.31 131 ASN A O 1
ATOM 983 N N . LEU A 1 132 ? -11.118 -7.465 18.232 1.00 92.69 132 LEU A N 1
ATOM 984 C CA . LEU A 1 132 ? -10.124 -8.411 17.779 1.00 92.69 132 LEU A CA 1
ATOM 985 C C . LEU A 1 132 ? -9.467 -7.878 16.507 1.00 92.69 132 LEU A C 1
ATOM 987 O O . LEU A 1 132 ? -10.151 -7.632 15.513 1.00 92.69 132 LEU A O 1
ATOM 991 N N . ARG A 1 133 ? -8.144 -7.726 16.530 1.00 94.88 133 ARG A N 1
ATOM 992 C CA . ARG A 1 133 ? -7.346 -7.309 15.379 1.00 94.88 133 ARG A CA 1
ATOM 993 C C . ARG A 1 133 ? -6.566 -8.484 14.814 1.00 94.88 133 ARG A C 1
ATOM 995 O O . ARG A 1 133 ? -5.806 -9.127 15.533 1.00 94.88 133 ARG A O 1
ATOM 1002 N N . LEU A 1 134 ? -6.679 -8.704 13.510 1.00 95.44 134 LEU A N 1
ATOM 1003 C CA . LEU A 1 134 ? -5.845 -9.629 12.750 1.00 95.44 134 LEU A CA 1
ATOM 1004 C C . LEU A 1 134 ? -4.932 -8.841 11.810 1.00 95.44 134 LEU A C 1
ATOM 1006 O O . LEU A 1 134 ? -5.412 -8.061 10.992 1.00 95.44 134 LEU A O 1
ATOM 1010 N N . VAL A 1 135 ? -3.627 -9.098 11.872 1.00 97.44 135 VAL A N 1
ATOM 1011 C CA . VAL A 1 135 ? -2.675 -8.749 10.812 1.00 97.44 135 VAL A CA 1
ATOM 1012 C C . VAL A 1 135 ? -2.351 -9.997 10.007 1.00 97.44 135 VAL A C 1
ATOM 1014 O O . VAL A 1 135 ? -1.864 -10.988 10.547 1.00 97.44 135 VAL A O 1
ATOM 1017 N N . ALA A 1 136 ? -2.616 -9.945 8.706 1.00 97.62 136 ALA A N 1
ATOM 1018 C CA . ALA A 1 136 ? -2.329 -11.009 7.756 1.00 97.62 136 ALA A CA 1
ATOM 1019 C C . ALA A 1 136 ? -1.371 -10.480 6.675 1.00 97.62 136 ALA A C 1
ATOM 1021 O O . ALA A 1 136 ? -1.800 -9.782 5.750 1.00 97.62 136 ALA A O 1
ATOM 1022 N N . PRO A 1 137 ? -0.064 -10.774 6.779 1.00 97.62 137 PRO A N 1
ATOM 1023 C CA . PRO A 1 137 ? 0.900 -10.403 5.754 1.00 97.62 137 PRO A CA 1
ATOM 1024 C C . PRO A 1 137 ? 0.598 -11.122 4.437 1.00 97.62 137 PRO A C 1
ATOM 1026 O O . PRO A 1 137 ? 0.239 -12.299 4.425 1.00 97.62 137 PRO A O 1
ATOM 1029 N N . MET A 1 138 ? 0.769 -10.425 3.320 1.00 96.56 138 MET A N 1
ATOM 1030 C CA . MET A 1 138 ? 0.543 -10.948 1.977 1.00 96.56 138 MET A CA 1
ATOM 1031 C C . MET A 1 138 ? 1.671 -10.532 1.039 1.00 96.56 138 MET A C 1
ATOM 1033 O O . MET A 1 138 ? 2.243 -9.453 1.166 1.00 96.56 138 MET A O 1
ATOM 1037 N N . VAL A 1 139 ? 1.975 -11.385 0.066 1.00 96.06 139 VAL A N 1
ATOM 1038 C CA . VAL A 1 139 ? 2.998 -11.144 -0.957 1.00 96.06 139 VAL A CA 1
ATOM 1039 C C . VAL A 1 139 ? 2.278 -11.098 -2.308 1.00 96.06 139 VAL A C 1
ATOM 1041 O O . VAL A 1 139 ? 2.051 -12.153 -2.900 1.00 96.06 139 VAL A O 1
ATOM 1044 N N . PRO A 1 140 ? 1.841 -9.909 -2.780 1.00 92.06 140 PRO A N 1
ATOM 1045 C CA . PRO A 1 140 ? 0.972 -9.817 -3.957 1.00 92.06 140 PRO A CA 1
ATOM 1046 C C . PRO A 1 140 ? 1.656 -10.251 -5.255 1.00 92.06 140 PRO A C 1
ATOM 1048 O O . PRO A 1 140 ? 0.986 -10.669 -6.197 1.00 92.06 140 PRO A O 1
ATOM 1051 N N . ILE A 1 141 ? 2.989 -10.158 -5.310 1.00 93.88 141 ILE A N 1
ATOM 1052 C CA . ILE A 1 141 ? 3.800 -10.647 -6.426 1.00 93.88 141 ILE A CA 1
ATOM 1053 C C . ILE A 1 141 ? 4.988 -11.465 -5.910 1.00 93.88 141 ILE A C 1
ATOM 1055 O O . ILE A 1 141 ? 5.519 -11.162 -4.842 1.00 93.88 141 ILE A O 1
ATOM 1059 N N . PRO A 1 142 ? 5.469 -12.474 -6.658 1.00 90.31 142 PRO A N 1
ATOM 1060 C CA . PRO A 1 142 ? 6.591 -13.289 -6.213 1.00 90.31 142 PRO A CA 1
ATOM 1061 C C . PRO A 1 142 ? 7.831 -12.453 -5.876 1.00 90.31 142 PRO A C 1
ATOM 1063 O O . PRO A 1 142 ? 8.327 -11.698 -6.712 1.00 90.31 142 PRO A O 1
ATOM 1066 N N . ASN A 1 143 ? 8.397 -12.683 -4.689 1.00 86.12 143 ASN A N 1
ATOM 1067 C CA . ASN A 1 143 ? 9.614 -12.029 -4.196 1.00 86.12 143 ASN A CA 1
ATOM 1068 C C . ASN A 1 143 ? 9.496 -10.510 -3.940 1.00 86.12 143 ASN A C 1
ATOM 1070 O O . ASN A 1 143 ? 10.527 -9.836 -3.936 1.00 86.12 143 ASN A O 1
ATOM 1074 N N . SER A 1 144 ? 8.293 -9.956 -3.741 1.00 92.00 144 SER A N 1
ATOM 1075 C CA . SER A 1 144 ? 8.158 -8.602 -3.185 1.00 92.00 144 SER A CA 1
ATOM 1076 C C . SER A 1 144 ? 8.243 -8.599 -1.664 1.00 92.00 144 SER A C 1
ATOM 1078 O O . SER A 1 144 ? 7.933 -9.594 -1.010 1.00 92.00 144 SER A O 1
ATOM 1080 N N . GLU A 1 145 ? 8.566 -7.432 -1.109 1.00 94.44 145 GLU A N 1
ATOM 1081 C CA . GLU A 1 145 ? 8.327 -7.153 0.305 1.00 94.44 145 GLU A CA 1
ATOM 1082 C C . GLU A 1 145 ? 6.841 -7.370 0.653 1.00 94.44 145 GLU A C 1
ATOM 1084 O O . GLU A 1 145 ? 5.966 -7.071 -0.176 1.00 94.44 145 GLU A O 1
ATOM 1089 N N . PRO A 1 146 ? 6.535 -7.887 1.855 1.00 97.50 146 PRO A N 1
ATOM 1090 C CA . PRO A 1 146 ? 5.170 -8.178 2.253 1.00 97.50 146 PRO A CA 1
ATOM 1091 C C . PRO A 1 146 ? 4.365 -6.889 2.428 1.00 97.50 146 PRO A C 1
ATOM 1093 O O . PRO A 1 146 ? 4.800 -5.922 3.053 1.00 97.50 146 PRO A O 1
ATOM 1096 N N . TRP A 1 147 ? 3.157 -6.899 1.887 1.00 98.44 147 TRP A N 1
ATOM 1097 C CA . TRP A 1 147 ? 2.067 -6.005 2.267 1.00 98.44 147 TRP A CA 1
ATOM 1098 C C . TRP A 1 147 ? 1.294 -6.655 3.420 1.00 98.44 147 TRP A C 1
ATOM 1100 O O . TRP A 1 147 ? 1.577 -7.794 3.790 1.00 98.44 147 TRP A O 1
ATOM 1110 N N . ALA A 1 148 ? 0.314 -5.972 3.998 1.00 98.38 148 ALA A N 1
ATOM 1111 C CA . ALA A 1 148 ? -0.558 -6.574 5.002 1.00 98.38 148 ALA A CA 1
ATOM 1112 C C . ALA A 1 148 ? -2.027 -6.237 4.768 1.00 98.38 148 ALA A C 1
ATOM 1114 O O . ALA A 1 148 ? -2.368 -5.127 4.363 1.00 98.38 148 ALA A O 1
ATOM 1115 N N . LEU A 1 149 ? -2.887 -7.207 5.063 1.00 97.94 149 LEU A N 1
ATOM 1116 C CA . LEU A 1 149 ? -4.302 -7.002 5.322 1.00 97.94 149 LEU A CA 1
ATOM 1117 C C . LEU A 1 149 ? -4.482 -6.877 6.837 1.00 97.94 149 LEU A C 1
ATOM 1119 O O . LEU A 1 149 ? -4.004 -7.733 7.584 1.00 97.94 149 LEU A O 1
ATOM 1123 N N . LEU A 1 150 ? -5.158 -5.825 7.287 1.00 97.44 150 LEU A N 1
ATOM 1124 C CA . LEU A 1 150 ? -5.574 -5.670 8.678 1.00 97.44 150 LEU A CA 1
ATOM 1125 C C . LEU A 1 150 ? -7.087 -5.786 8.760 1.00 97.44 150 LEU A C 1
ATOM 1127 O O . LEU A 1 150 ? -7.788 -5.119 8.000 1.00 97.44 150 LEU A O 1
ATOM 1131 N N . LEU A 1 151 ? -7.567 -6.608 9.686 1.00 96.06 151 LEU A N 1
ATOM 1132 C CA . LEU A 1 151 ? -8.982 -6.732 10.006 1.00 96.06 151 LEU A CA 1
ATOM 1133 C C . LEU A 1 151 ? -9.181 -6.337 11.465 1.00 96.06 151 LEU A C 1
ATOM 1135 O O . LEU A 1 151 ? -8.512 -6.906 12.323 1.00 96.06 151 LEU A O 1
ATOM 1139 N N . ASP A 1 152 ? -10.108 -5.424 11.735 1.00 94.62 152 ASP A N 1
ATOM 1140 C CA . ASP A 1 152 ? -10.611 -5.181 13.089 1.00 94.62 152 ASP A CA 1
ATOM 1141 C C . ASP A 1 152 ? -12.062 -5.614 13.167 1.00 94.62 152 ASP A C 1
ATOM 1143 O O . ASP A 1 152 ? -12.868 -5.247 12.316 1.00 94.62 152 ASP A O 1
ATOM 1147 N N . VAL A 1 153 ? -12.394 -6.379 14.194 1.00 92.69 153 VAL A N 1
ATOM 1148 C CA . VAL A 1 153 ? -13.725 -6.937 14.403 1.00 92.69 153 VAL A CA 1
ATOM 1149 C C . VAL A 1 153 ? -14.134 -6.704 15.853 1.00 92.69 153 VAL A C 1
ATOM 1151 O O . VAL A 1 153 ? -13.364 -7.070 16.737 1.00 92.69 153 VAL A O 1
ATOM 1154 N N . PRO A 1 154 ? -15.326 -6.168 16.143 1.00 89.88 154 PRO A N 1
ATOM 1155 C CA . PRO A 1 154 ? -15.783 -6.019 17.520 1.00 89.88 154 PRO A CA 1
ATOM 1156 C C . PRO A 1 154 ? -16.025 -7.378 18.183 1.00 89.88 154 PRO A C 1
ATOM 1158 O O . PRO A 1 154 ? -16.608 -8.286 17.590 1.00 89.88 154 PRO A O 1
ATOM 1161 N N . MET A 1 155 ? -15.577 -7.526 19.430 1.00 84.06 155 MET A N 1
ATOM 1162 C CA . MET A 1 155 ? -15.719 -8.775 20.192 1.00 84.06 155 MET A CA 1
ATOM 1163 C C . MET A 1 155 ? -17.118 -8.971 20.790 1.00 84.06 155 MET A C 1
ATOM 1165 O O . MET A 1 155 ? -17.458 -10.077 21.213 1.00 84.06 155 MET A O 1
ATOM 1169 N N . SER A 1 156 ? -17.935 -7.920 20.820 1.00 74.12 156 SER A N 1
ATOM 1170 C CA . SER A 1 156 ? -19.343 -7.962 21.205 1.00 74.12 156 SER A CA 1
ATOM 1171 C C . SER A 1 156 ? -20.203 -7.316 20.118 1.00 74.12 156 SER A C 1
ATOM 1173 O O . SER A 1 156 ? -19.816 -6.324 19.502 1.00 74.12 156 SER A O 1
ATOM 1175 N N . SER A 1 157 ? -21.357 -7.928 19.850 1.00 59.22 157 SER A N 1
ATOM 1176 C CA . SER A 1 157 ? -22.386 -7.457 18.913 1.00 59.22 157 SER A CA 1
ATOM 1177 C C . SER A 1 157 ? -23.684 -7.181 19.655 1.00 59.22 157 SER A C 1
ATOM 1179 O O . SER A 1 157 ? -23.951 -7.911 20.638 1.00 59.22 157 SER A O 1
#

Sequence (157 aa):
LDGSPFNTWFNCPKKNLKPCLLNPYFDESSGQRMLITTLAFPVIEDGKILAVVGMDISLDNLQQLAAAGSQDLYHGLGSVSIVSSAGLLAAHSSDASLLGQNLARAYPDDANALLESQRLGIAREQQAQDNLRLVAPMVPIPNSEPWALLLDVPMSS

Radius of gyration: 16.74 Å; chains: 1; bounding box: 41×30×48 Å

Organism: NCBI:txid191390

Secondary structure (DSSP, 8-state):
-----TTHHHHHHHHHSS-EEPPPEEE-TTSS-EEEEEEEEEEEETTEEEEEEEEEEEHHHHHHHHHHHHHHSGGGTSEEEEE-TTSBEEEETT-GGGTTSBGGGT-TTTHHHHHHHHHHT--EEEEETTEEEEEEEE-SSTTPPPEEEEEEEES--